Protein AF-A0ABD0Q7T1-F1 (afdb_monomer_lite)

Organism: Cirrhinus mrigala (NCBI:txid683832)

Radius of gyration: 13.06 Å; chains: 1; bounding box: 28×20×37 Å

Structure (mmCIF, N/CA/C/O backbone):
data_AF-A0ABD0Q7T1-F1
#
_entry.id   AF-A0ABD0Q7T1-F1
#
loop_
_atom_site.group_PDB
_atom_site.id
_atom_site.type_symbol
_at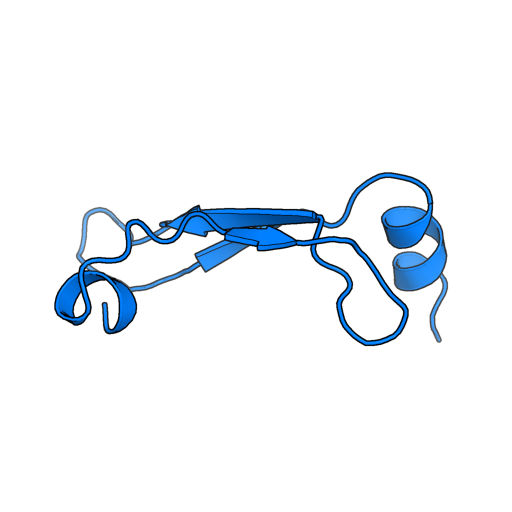om_site.label_atom_id
_atom_site.label_alt_id
_atom_site.label_comp_id
_atom_site.label_asym_id
_atom_site.label_entity_id
_atom_site.label_seq_id
_atom_site.pdbx_PDB_ins_code
_atom_site.Cartn_x
_atom_site.Cartn_y
_atom_site.Cartn_z
_atom_site.occupancy
_atom_site.B_iso_or_equiv
_atom_site.auth_seq_id
_atom_site.auth_comp_id
_atom_site.auth_asym_id
_atom_site.auth_atom_id
_atom_site.pdbx_PDB_model_num
ATOM 1 N N . ALA A 1 1 ? -12.280 -2.786 9.936 1.00 94.31 1 ALA A N 1
ATOM 2 C CA . ALA A 1 1 ? -11.375 -3.110 8.813 1.00 94.31 1 ALA A CA 1
ATOM 3 C C . ALA A 1 1 ? -10.660 -4.391 9.187 1.00 94.31 1 ALA A C 1
ATOM 5 O O . ALA A 1 1 ? -10.079 -4.424 10.269 1.00 94.31 1 ALA A O 1
ATOM 6 N N . PHE A 1 2 ? -10.725 -5.427 8.350 1.00 97.12 2 PHE A N 1
ATOM 7 C CA . PHE A 1 2 ? -10.372 -6.784 8.784 1.00 97.12 2 PHE A CA 1
ATOM 8 C C . PHE A 1 2 ? -8.914 -6.917 9.268 1.00 97.12 2 PHE A C 1
ATOM 10 O O . PHE A 1 2 ? -8.635 -7.715 10.154 1.00 97.12 2 PHE A O 1
ATOM 17 N N . TRP A 1 3 ? -7.977 -6.114 8.745 1.00 98.12 3 TRP A N 1
ATOM 18 C CA . TRP A 1 3 ? -6.577 -6.118 9.194 1.00 98.12 3 TRP A CA 1
ATOM 19 C C . TRP A 1 3 ? -6.411 -5.612 10.634 1.00 98.12 3 TRP A C 1
ATOM 21 O O . TRP A 1 3 ? -5.630 -6.184 11.392 1.00 98.12 3 TRP A O 1
ATOM 31 N N . LYS A 1 4 ? -7.198 -4.612 11.056 1.00 97.19 4 LYS A N 1
ATOM 32 C CA . LYS A 1 4 ? -7.173 -4.094 12.437 1.00 97.19 4 LYS A CA 1
ATOM 33 C C . LYS A 1 4 ? -7.669 -5.122 13.448 1.00 97.19 4 LYS A C 1
ATOM 35 O O . LYS A 1 4 ? -7.093 -5.246 14.521 1.00 97.19 4 LYS A O 1
ATOM 40 N N . GLU A 1 5 ? -8.685 -5.906 13.088 1.00 97.50 5 GLU A N 1
ATOM 41 C CA . GLU A 1 5 ? -9.201 -7.015 13.914 1.00 97.50 5 GLU A CA 1
ATOM 42 C C . GLU A 1 5 ? -8.157 -8.125 14.122 1.00 97.50 5 GLU A C 1
ATOM 44 O O . GLU A 1 5 ? -8.256 -8.919 15.054 1.00 97.50 5 GLU A O 1
ATOM 49 N N . LYS A 1 6 ? -7.135 -8.166 13.262 1.00 97.62 6 LYS A N 1
ATOM 50 C CA . LYS A 1 6 ? -5.988 -9.073 13.350 1.00 97.62 6 LYS A CA 1
ATOM 51 C C . LYS A 1 6 ? -4.747 -8.425 13.977 1.00 97.62 6 LYS A C 1
ATOM 53 O O . LYS A 1 6 ? -3.698 -9.055 14.004 1.00 97.62 6 LYS A O 1
ATOM 58 N N . GLY A 1 7 ? -4.857 -7.196 14.486 1.00 98.19 7 GLY A N 1
ATOM 59 C CA . GLY A 1 7 ? -3.754 -6.475 15.126 1.00 98.19 7 GLY A CA 1
ATOM 60 C C . GLY A 1 7 ? -2.788 -5.784 14.159 1.00 98.19 7 GLY A C 1
ATOM 61 O O . GLY A 1 7 ? -1.726 -5.342 14.588 1.00 98.19 7 GLY A O 1
ATOM 62 N N . PHE A 1 8 ? -3.131 -5.662 12.873 1.00 98.38 8 PHE A N 1
ATOM 63 C CA . PHE A 1 8 ? -2.290 -4.985 11.884 1.00 98.38 8 PHE A CA 1
ATOM 64 C C . PHE A 1 8 ? -2.699 -3.522 11.685 1.00 98.38 8 PHE A C 1
ATOM 66 O O . PHE A 1 8 ? -3.885 -3.187 11.635 1.00 98.38 8 PHE A O 1
ATOM 73 N N . SER A 1 9 ? -1.703 -2.650 11.503 1.00 98.00 9 SER A N 1
ATOM 74 C CA . SER A 1 9 ? -1.899 -1.211 11.279 1.00 98.00 9 SER A CA 1
ATOM 75 C C . SER A 1 9 ? -2.430 -0.876 9.883 1.00 98.00 9 SER A C 1
ATOM 77 O O . SER A 1 9 ? -3.025 0.181 9.713 1.00 98.00 9 SER A O 1
ATOM 79 N N . GLY A 1 10 ? -2.237 -1.763 8.900 1.00 97.81 10 GLY A N 1
ATOM 80 C CA . GLY A 1 10 ? -2.439 -1.484 7.471 1.00 97.81 10 GLY A CA 1
ATOM 81 C C . GLY A 1 10 ? -1.157 -1.058 6.742 1.00 97.81 10 GLY A C 1
ATOM 82 O O . GLY A 1 10 ? -1.175 -0.887 5.523 1.00 97.81 10 GLY A O 1
ATOM 83 N N . GLU A 1 11 ? -0.043 -0.925 7.469 1.00 98.12 11 GLU A N 1
ATOM 84 C CA . GLU A 1 11 ? 1.283 -0.763 6.879 1.00 98.12 11 GLU A CA 1
ATOM 85 C C . GLU A 1 11 ? 1.844 -2.109 6.417 1.00 98.12 11 GLU A C 1
ATOM 87 O O . GLU A 1 11 ? 1.867 -3.083 7.172 1.00 98.12 11 GLU A O 1
ATOM 92 N N . ILE A 1 12 ? 2.302 -2.152 5.170 1.00 96.88 12 ILE A N 1
ATOM 93 C CA . ILE A 1 12 ? 3.016 -3.289 4.590 1.00 96.88 12 ILE A CA 1
ATOM 94 C C . ILE A 1 12 ? 4.213 -2.715 3.851 1.00 96.88 12 ILE A C 1
ATOM 96 O O . ILE A 1 12 ? 4.035 -1.851 2.999 1.00 96.88 12 ILE A O 1
ATOM 100 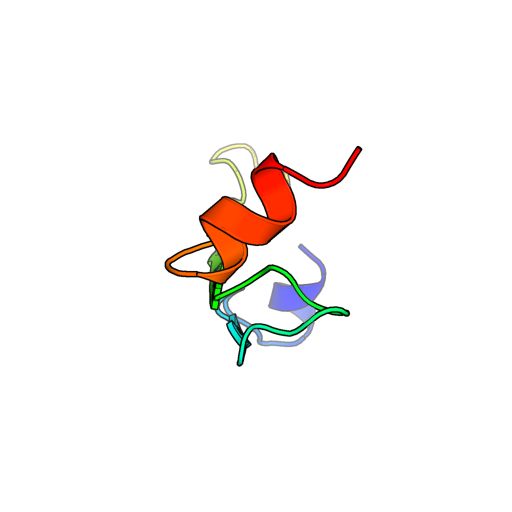N N . VAL A 1 13 ? 5.412 -3.219 4.135 1.00 95.94 13 VAL A N 1
ATOM 101 C CA . VAL A 1 13 ? 6.598 -2.978 3.308 1.00 95.94 13 VAL A CA 1
ATOM 102 C C . VAL A 1 13 ? 6.812 -4.222 2.465 1.00 95.94 13 VAL A C 1
ATOM 104 O O . VAL A 1 13 ? 7.092 -5.299 2.992 1.00 95.94 13 VAL A O 1
ATOM 107 N N . ALA A 1 14 ? 6.649 -4.081 1.157 1.00 92.75 14 ALA A N 1
ATOM 108 C CA . ALA A 1 14 ? 6.807 -5.175 0.216 1.00 92.75 14 ALA A CA 1
ATOM 109 C C . ALA A 1 14 ? 8.061 -4.951 -0.628 1.00 92.75 14 ALA A C 1
ATOM 111 O O . ALA A 1 14 ? 8.419 -3.821 -0.956 1.00 92.75 14 ALA A O 1
ATOM 112 N N . ARG A 1 15 ? 8.740 -6.045 -0.990 1.00 92.00 15 ARG A N 1
ATOM 113 C CA . ARG A 1 15 ? 9.706 -6.004 -2.087 1.00 92.00 15 ARG A CA 1
ATOM 114 C C . ARG A 1 15 ? 8.894 -6.038 -3.382 1.00 92.00 15 ARG A C 1
ATOM 116 O O . ARG A 1 15 ? 8.246 -7.057 -3.621 1.00 92.00 15 ARG A O 1
ATOM 123 N N . PRO A 1 16 ? 8.954 -4.992 -4.213 1.00 88.50 16 PRO A N 1
ATOM 124 C CA . PRO A 1 16 ? 8.217 -4.995 -5.463 1.00 88.50 16 PRO A CA 1
ATOM 125 C C . PRO A 1 16 ? 8.711 -6.104 -6.407 1.00 88.50 16 PRO A C 1
ATOM 127 O O . PRO A 1 16 ? 9.912 -6.393 -6.456 1.00 88.50 16 PRO A O 1
ATOM 130 N N . SER A 1 17 ? 7.795 -6.729 -7.145 1.00 88.31 17 SER A N 1
ATOM 131 C CA . SER A 1 17 ? 8.061 -7.832 -8.076 1.00 88.31 17 SER A CA 1
ATOM 132 C C . SER A 1 17 ? 7.036 -7.865 -9.216 1.00 88.31 17 SER A C 1
ATOM 134 O O . SER A 1 17 ? 6.073 -7.099 -9.228 1.00 88.31 17 SER A O 1
ATOM 136 N N . GLU A 1 18 ? 7.208 -8.786 -10.168 1.00 85.00 18 GLU A N 1
ATOM 137 C CA . GLU A 1 18 ? 6.239 -8.990 -11.257 1.00 85.00 18 GLU A CA 1
ATOM 138 C C . GLU A 1 18 ? 4.835 -9.386 -10.767 1.00 85.00 18 GLU A C 1
ATOM 140 O O . GLU A 1 18 ? 3.853 -9.064 -11.444 1.00 85.00 18 GLU A O 1
ATOM 145 N N . ASP A 1 19 ? 4.756 -10.020 -9.591 1.00 88.06 19 ASP A N 1
ATOM 146 C CA . ASP A 1 19 ? 3.522 -10.483 -8.940 1.00 88.06 19 ASP A CA 1
ATOM 147 C C . ASP A 1 19 ? 2.978 -9.488 -7.899 1.00 88.06 19 ASP A C 1
ATOM 149 O O . ASP A 1 19 ? 1.836 -9.607 -7.455 1.00 88.06 19 ASP A O 1
ATOM 153 N N . CYS A 1 20 ? 3.783 -8.506 -7.481 1.00 90.31 20 CYS A N 1
ATOM 154 C CA . CYS A 1 20 ? 3.398 -7.503 -6.492 1.00 90.31 20 CYS A CA 1
ATOM 155 C C . CYS A 1 20 ? 3.931 -6.119 -6.892 1.00 90.31 20 CYS A C 1
ATOM 157 O O . CYS A 1 20 ? 5.111 -5.830 -6.679 1.00 90.31 20 CYS A O 1
ATOM 159 N N . PRO A 1 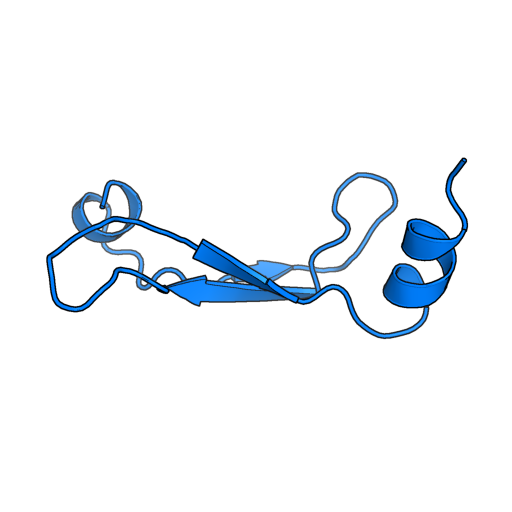21 ? 3.075 -5.223 -7.415 1.00 92.19 21 PRO A N 1
ATOM 160 C CA . PRO A 1 21 ? 3.512 -3.888 -7.821 1.00 92.19 21 PRO A CA 1
ATOM 161 C C . PRO A 1 21 ? 3.853 -2.976 -6.636 1.00 92.19 21 PRO A C 1
ATOM 163 O O . PRO A 1 21 ? 4.474 -1.928 -6.807 1.00 92.19 21 PRO A O 1
ATOM 166 N N . LEU A 1 22 ? 3.384 -3.316 -5.437 1.00 95.38 22 LEU A N 1
ATOM 167 C CA . LEU A 1 22 ? 3.394 -2.417 -4.293 1.00 95.38 22 LEU A CA 1
ATOM 168 C C . LEU A 1 22 ? 4.777 -2.369 -3.639 1.00 95.38 22 LEU A C 1
ATOM 170 O O . LEU A 1 22 ? 5.382 -3.400 -3.356 1.00 95.38 22 LEU A O 1
ATOM 174 N N . SER A 1 23 ? 5.230 -1.157 -3.330 1.00 95.56 23 SER A N 1
ATOM 175 C CA . SER A 1 23 ? 6.384 -0.908 -2.460 1.00 95.56 23 SER A CA 1
ATOM 176 C C . SER A 1 23 ? 5.949 -0.779 -1.004 1.00 95.56 23 SER A C 1
ATOM 178 O O . SER A 1 23 ? 6.562 -1.354 -0.105 1.00 95.56 23 SER A O 1
ATOM 180 N N . VAL A 1 24 ? 4.876 -0.022 -0.765 1.00 97.12 24 VAL A N 1
ATOM 181 C CA . VAL A 1 24 ? 4.354 0.228 0.580 1.00 97.12 24 VAL A CA 1
ATOM 182 C C . VAL A 1 24 ? 2.844 0.437 0.563 1.00 97.12 24 VAL A C 1
ATOM 184 O O . VAL A 1 24 ? 2.308 0.977 -0.409 1.00 97.12 24 VAL A O 1
ATOM 187 N N . THR A 1 25 ? 2.162 0.038 1.636 1.00 98.19 25 THR A N 1
ATOM 188 C CA . THR A 1 25 ? 0.753 0.382 1.882 1.00 98.19 25 THR A CA 1
ATOM 189 C C . THR A 1 25 ? 0.560 1.120 3.196 1.00 98.19 25 THR A C 1
ATOM 191 O O . THR A 1 25 ? 1.393 1.013 4.089 1.00 98.19 25 THR A O 1
ATOM 194 N N . PHE A 1 26 ? -0.569 1.816 3.331 1.00 98.25 26 PHE A N 1
ATOM 195 C CA . PHE A 1 26 ? -1.043 2.402 4.584 1.00 98.25 26 PHE A CA 1
ATOM 196 C C . PHE A 1 26 ? -2.552 2.207 4.738 1.00 98.25 26 PHE A C 1
ATOM 198 O O . PHE A 1 26 ? -3.282 2.062 3.752 1.00 98.25 26 PHE A O 1
ATOM 205 N N . ASP A 1 27 ? -3.036 2.260 5.979 1.00 98.31 27 ASP A N 1
ATOM 206 C CA . ASP A 1 27 ? -4.468 2.349 6.244 1.00 98.31 27 ASP A CA 1
ATOM 207 C C . ASP A 1 27 ? -5.024 3.695 5.771 1.00 98.31 27 ASP A C 1
ATOM 209 O O . ASP A 1 27 ? -4.602 4.759 6.218 1.00 98.31 27 ASP A O 1
ATOM 213 N N . ALA A 1 28 ? -6.003 3.624 4.876 1.00 98.25 28 ALA A N 1
ATOM 214 C CA . ALA A 1 28 ? -6.750 4.757 4.350 1.00 98.25 28 ALA A CA 1
ATOM 215 C C . ALA A 1 28 ? -8.229 4.683 4.757 1.00 98.25 28 ALA A C 1
ATOM 217 O O . ALA A 1 28 ? -9.095 5.228 4.067 1.00 98.25 28 ALA A O 1
ATOM 218 N N . THR A 1 29 ? -8.540 3.993 5.865 1.00 98.25 29 THR A N 1
ATOM 219 C CA . THR A 1 29 ? -9.895 3.960 6.420 1.00 98.25 29 THR A CA 1
ATOM 220 C C . THR A 1 29 ? -10.411 5.386 6.603 1.00 98.25 29 THR A C 1
ATOM 222 O O . THR A 1 29 ? -9.808 6.19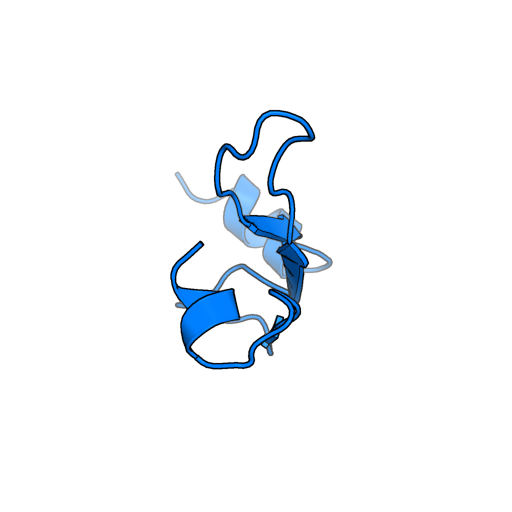4 7.308 1.00 98.25 29 THR A O 1
ATOM 225 N N . SER A 1 30 ? -11.536 5.706 5.961 1.00 97.62 30 SER A N 1
ATOM 226 C CA . SER A 1 30 ? -12.070 7.069 5.990 1.00 97.62 30 SER A CA 1
ATOM 227 C C . SER A 1 30 ? -12.530 7.464 7.401 1.00 97.62 30 SER A C 1
ATOM 229 O O . SER A 1 30 ? -12.884 6.588 8.195 1.00 97.62 30 SER A O 1
ATOM 231 N N . PRO A 1 31 ? -12.651 8.770 7.714 1.00 96.56 31 PRO A N 1
ATOM 232 C CA . PRO A 1 31 ? -13.189 9.215 9.003 1.00 96.56 31 PRO A CA 1
ATOM 233 C C . PRO A 1 31 ? -14.606 8.698 9.305 1.00 96.56 31 PRO A C 1
ATOM 235 O O . PRO A 1 31 ? -15.004 8.632 10.461 1.00 96.56 31 PRO A O 1
ATOM 238 N N . ARG A 1 32 ? -15.370 8.303 8.271 1.00 96.50 32 ARG A N 1
ATOM 239 C CA . ARG A 1 32 ? -16.699 7.678 8.405 1.00 96.50 32 ARG A CA 1
ATOM 240 C C . ARG A 1 32 ? -16.646 6.149 8.545 1.00 96.50 32 ARG A C 1
ATOM 242 O O . ARG A 1 32 ? -17.684 5.502 8.504 1.00 96.50 32 ARG A O 1
ATOM 249 N N . GLY A 1 33 ? -15.454 5.569 8.680 1.00 95.88 33 GLY A N 1
ATOM 250 C CA . GLY A 1 33 ? -15.249 4.141 8.913 1.00 95.88 33 GLY A CA 1
ATOM 251 C C . GLY A 1 33 ? -15.234 3.268 7.658 1.00 95.88 33 GLY A C 1
ATOM 252 O O . GLY A 1 33 ? -15.334 2.054 7.797 1.00 95.88 33 GLY A O 1
ATOM 253 N N . ASN A 1 34 ? -15.099 3.838 6.450 1.00 97.81 34 ASN A N 1
ATOM 254 C CA . ASN A 1 34 ? -15.001 3.041 5.217 1.00 97.81 34 ASN A CA 1
ATOM 255 C C . ASN A 1 34 ? -13.599 2.415 5.094 1.00 97.81 34 ASN A C 1
ATOM 257 O O . ASN A 1 34 ? -12.657 3.187 4.905 1.00 97.81 34 ASN A O 1
ATOM 261 N N . PRO A 1 35 ? -13.428 1.082 5.186 1.00 97.88 35 PRO A N 1
ATOM 262 C CA . PRO A 1 35 ? -12.109 0.454 5.150 1.00 97.88 35 PRO A CA 1
ATOM 263 C C . PRO A 1 35 ? -11.448 0.571 3.776 1.00 97.88 35 PRO A C 1
ATOM 265 O O . PRO A 1 35 ? -12.041 0.191 2.770 1.00 97.88 35 PRO A O 1
ATOM 268 N N . ALA A 1 36 ? -10.197 1.024 3.739 1.00 98.12 36 ALA A N 1
ATOM 269 C CA . ALA A 1 36 ? -9.383 1.030 2.528 1.00 98.12 36 ALA A CA 1
ATOM 270 C C . ALA A 1 36 ? -7.896 0.900 2.875 1.00 98.12 36 ALA A C 1
ATOM 272 O O .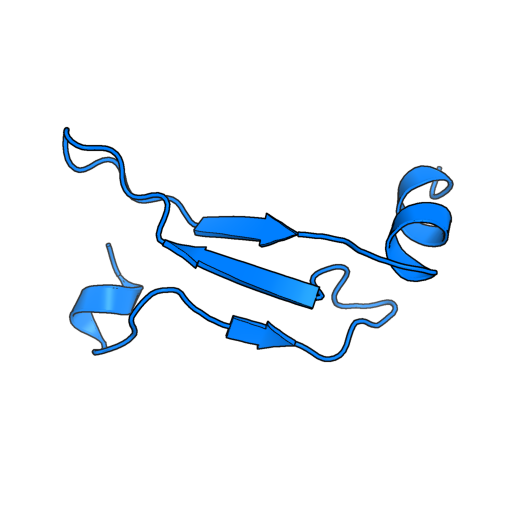 ALA A 1 36 ? -7.460 1.372 3.923 1.00 98.12 36 ALA A O 1
ATOM 273 N N . LEU A 1 37 ? -7.124 0.292 1.975 1.00 98.06 37 LEU A N 1
ATOM 274 C CA . LEU A 1 37 ? -5.666 0.382 1.968 1.00 98.06 37 LEU A CA 1
ATOM 275 C C . LEU A 1 37 ? -5.256 1.261 0.790 1.00 98.06 37 LEU A C 1
ATOM 277 O O . LEU A 1 37 ? -5.742 1.060 -0.324 1.00 98.06 37 LEU A O 1
ATOM 281 N N . VAL A 1 38 ? -4.364 2.217 1.029 1.00 97.94 38 VAL A N 1
ATOM 282 C CA . VAL A 1 38 ? -3.678 2.940 -0.046 1.00 97.94 38 VAL A CA 1
ATOM 283 C C . VAL A 1 38 ? -2.329 2.281 -0.275 1.00 97.94 38 VAL A C 1
ATOM 285 O O . VAL A 1 38 ? -1.598 2.030 0.678 1.00 97.94 38 VAL A O 1
ATOM 288 N N . GLY A 1 39 ? -2.013 1.971 -1.528 1.00 96.88 39 GLY A N 1
ATOM 289 C CA . GLY A 1 39 ? -0.752 1.357 -1.925 1.00 96.88 39 GLY A CA 1
ATOM 290 C C . GLY A 1 39 ? 0.016 2.251 -2.888 1.00 96.88 39 GLY A C 1
ATOM 291 O O . GLY A 1 39 ? -0.582 2.892 -3.749 1.00 96.88 39 GLY A O 1
ATOM 292 N N . PHE A 1 40 ? 1.338 2.277 -2.751 1.00 96.75 40 PHE A N 1
ATOM 293 C CA . PHE A 1 40 ? 2.231 3.024 -3.628 1.00 96.75 40 PHE A CA 1
ATOM 294 C C . PHE A 1 40 ? 3.065 2.066 -4.475 1.00 96.75 40 PHE A C 1
ATOM 296 O O . PHE A 1 40 ? 3.747 1.189 -3.945 1.00 96.75 40 PHE A O 1
ATOM 303 N N . ILE A 1 41 ? 3.041 2.285 -5.788 1.00 96.00 41 ILE A N 1
ATOM 304 C CA . ILE A 1 41 ? 3.927 1.656 -6.771 1.00 96.00 41 ILE A CA 1
ATOM 305 C C . ILE A 1 41 ? 5.017 2.683 -7.071 1.00 96.00 41 ILE A C 1
ATOM 307 O O . ILE A 1 41 ? 4.708 3.797 -7.493 1.00 96.00 41 ILE A O 1
ATOM 311 N N . THR A 1 42 ? 6.282 2.359 -6.804 1.00 93.62 42 THR A N 1
ATOM 312 C CA . THR A 1 42 ? 7.382 3.333 -6.907 1.00 93.62 42 THR A CA 1
ATOM 313 C C . THR A 1 42 ? 8.583 2.785 -7.678 1.00 93.62 42 THR A C 1
ATOM 315 O O . THR A 1 42 ? 8.733 1.580 -7.875 1.00 93.62 42 THR A O 1
ATOM 318 N N . GLY A 1 43 ? 9.460 3.685 -8.136 1.00 91.75 43 GLY A N 1
ATOM 319 C CA . GLY A 1 43 ? 10.711 3.325 -8.809 1.00 91.75 43 GLY A CA 1
ATOM 320 C C . GLY A 1 43 ? 10.506 2.637 -10.162 1.00 91.75 43 GLY A C 1
ATOM 321 O O . GLY A 1 43 ? 9.603 2.989 -10.916 1.00 91.75 43 GLY A O 1
ATOM 322 N N . VAL A 1 44 ? 11.361 1.653 -10.466 1.00 89.94 44 VAL A N 1
ATOM 323 C CA . VAL A 1 44 ? 11.329 0.896 -11.735 1.00 89.94 44 VAL A CA 1
ATOM 324 C C . VAL A 1 44 ? 9.981 0.205 -11.943 1.00 89.94 44 VAL A C 1
ATOM 326 O O . VAL A 1 44 ? 9.454 0.229 -13.050 1.00 89.94 44 VAL A O 1
ATOM 329 N N . GLN A 1 45 ? 9.368 -0.308 -10.873 1.00 91.00 45 GLN A N 1
ATOM 330 C CA . GLN A 1 45 ? 8.050 -0.931 -10.969 1.00 91.00 45 GLN A CA 1
ATOM 331 C C . GLN A 1 45 ? 6.961 0.060 -11.376 1.00 91.00 45 GLN A C 1
ATOM 333 O O . GLN A 1 45 ? 6.070 -0.314 -12.122 1.00 91.00 45 GLN A O 1
ATOM 338 N N . ALA A 1 46 ? 7.032 1.331 -10.969 1.00 93.50 46 ALA A N 1
ATOM 339 C CA . ALA A 1 46 ? 6.047 2.317 -11.418 1.00 93.50 46 ALA A CA 1
ATOM 340 C C . ALA A 1 46 ? 6.067 2.485 -12.941 1.00 93.50 46 ALA A C 1
ATOM 342 O O . ALA A 1 46 ? 5.012 2.524 -13.561 1.00 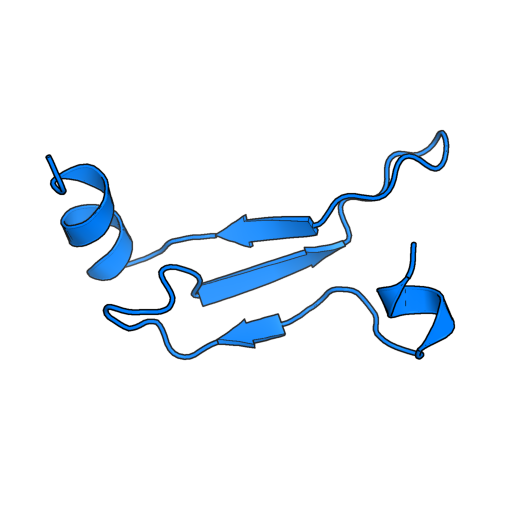93.50 46 ALA A O 1
ATOM 343 N N . ARG A 1 47 ? 7.259 2.523 -13.550 1.00 91.94 47 ARG A N 1
ATOM 344 C CA . ARG A 1 47 ? 7.394 2.542 -15.012 1.00 91.94 47 ARG A CA 1
ATOM 345 C C . ARG A 1 47 ? 6.842 1.255 -15.622 1.00 91.94 47 ARG A C 1
ATOM 347 O O . ARG A 1 47 ? 5.950 1.313 -16.458 1.00 91.94 47 ARG A O 1
ATOM 354 N N . ASP A 1 48 ? 7.348 0.109 -15.172 1.00 90.44 48 ASP A N 1
ATOM 355 C CA . ASP A 1 48 ? 7.035 -1.184 -15.784 1.00 90.44 48 ASP A CA 1
ATOM 356 C C . ASP A 1 48 ? 5.533 -1.508 -15.703 1.00 90.44 48 ASP A C 1
ATOM 358 O O . ASP A 1 48 ? 4.963 -2.047 -16.648 1.00 90.44 48 ASP A O 1
ATOM 362 N N . TRP A 1 49 ? 4.869 -1.134 -14.606 1.00 90.38 49 TRP A N 1
ATOM 363 C CA . TRP A 1 49 ? 3.431 -1.339 -14.431 1.00 90.38 49 TRP A CA 1
ATOM 364 C C . TRP A 1 49 ? 2.559 -0.297 -15.137 1.00 90.38 49 TRP A C 1
ATOM 366 O O . TRP A 1 49 ? 1.438 -0.633 -15.506 1.00 90.38 49 TRP A O 1
ATOM 376 N N . CYS A 1 50 ? 3.043 0.927 -15.365 1.00 90.62 50 CYS A N 1
ATOM 377 C CA . CYS A 1 50 ? 2.340 1.906 -16.204 1.00 90.62 50 CYS A CA 1
ATOM 378 C C . CYS A 1 50 ? 2.357 1.521 -17.690 1.00 90.62 50 CYS A C 1
ATOM 380 O O . CYS A 1 50 ? 1.410 1.830 -18.409 1.00 90.62 50 CYS A O 1
ATOM 382 N N . ASP A 1 51 ? 3.414 0.841 -18.139 1.00 89.38 51 ASP A N 1
ATOM 383 C CA . ASP A 1 51 ? 3.594 0.447 -19.540 1.00 89.38 51 ASP A CA 1
ATOM 384 C C . ASP A 1 51 ? 3.015 -0.948 -19.862 1.00 89.38 51 ASP A C 1
ATOM 386 O O . ASP A 1 51 ? 3.009 -1.366 -21.026 1.00 89.38 51 ASP A O 1
ATOM 390 N N . ARG A 1 52 ? 2.508 -1.682 -18.857 1.00 81.25 52 ARG A N 1
ATOM 391 C CA . ARG A 1 52 ? 1.810 -2.965 -19.050 1.00 81.25 52 ARG A CA 1
ATOM 392 C C . ARG A 1 52 ? 0.498 -2.727 -19.813 1.00 81.25 52 ARG A C 1
ATOM 394 O O . ARG A 1 52 ? -0.429 -2.118 -19.285 1.00 81.25 52 ARG A O 1
ATOM 401 N N . LYS A 1 53 ? 0.452 -3.195 -21.066 1.00 56.25 53 LYS A N 1
ATOM 402 C CA . LYS A 1 53 ? -0.742 -3.201 -21.928 1.00 56.25 53 LYS A CA 1
ATOM 403 C C . LYS A 1 53 ? -1.689 -4.344 -21.597 1.00 56.25 53 LYS A C 1
ATOM 405 O O . LYS A 1 53 ? -1.178 -5.449 -21.311 1.00 56.25 53 LYS A O 1
#

Sequence (53 aa):
AFWKEKGFSGEIVARPSEDCPLSVTFDATSPRGNPALVGFITGVQARDWCDRK

Foldseek 3Di:
DVCVVVVHQLWDQDDDDPVHQFRIWGWPQDPVRNTDIDTDRDDPSVVVVVPDD

pLDDT: mean 93.92, std 6.55, range [56.25, 98.38]

Secondary structure (DSSP, 8-state):
-HHHHTT--S-EE---BTTB--SEEEE---TT----EEEE--THHHHHHHS--